Protein AF-A0A7V2LTV9-F1 (afdb_monomer_lite)

Radius of gyration: 14.56 Å; chains: 1; bounding box: 31×42×34 Å

pLDDT: mean 82.81, std 15.97, range [45.5, 97.06]

Sequence (87 aa):
MWFDSSPPCTTCHGPNLAAAQKGLNLATYDDILAGAGRQAGQAKGEDILSGGNWEQSILYQQLITRKMPPGRPPDSPAKGPEIYAGH

Foldseek 3Di:
DLDPPDDDQCVQADPQLVRHVQSAHPPDPLRLQLPGNDDPPRSHDDNQCVVVPNVPGVVNVCSVVVVPPDPDDPPADPDDDPDPPDD

Secondary structure (DSSP, 8-state):
--STTPPPGGGTS-S-TTTSGGG---SSHHHHHH-BSPPTT-S--B-SSGGG-GGG-HHHHHHHHT-SSSS--TT--SSPP------

Structure (mmCIF, N/CA/C/O backbone):
data_AF-A0A7V2LTV9-F1
#
_entry.id   AF-A0A7V2LTV9-F1
#
loop_
_atom_site.group_PDB
_atom_site.id
_atom_site.type_symbol
_atom_site.label_atom_id
_atom_site.label_alt_id
_atom_site.label_comp_id
_atom_site.label_asym_id
_atom_site.label_entity_id
_atom_site.label_seq_id
_atom_site.pdbx_PDB_ins_code
_atom_site.Cartn_x
_atom_site.Cartn_y
_atom_site.Cartn_z
_atom_site.occupancy
_atom_site.B_iso_or_equiv
_atom_site.auth_seq_id
_atom_site.auth_comp_id
_atom_site.auth_asym_id
_atom_site.auth_atom_id
_atom_site.pdbx_PDB_model_num
ATOM 1 N N . MET A 1 1 ? 7.905 -12.685 0.142 1.00 57.31 1 MET A N 1
ATOM 2 C CA . MET A 1 1 ? 9.166 -12.018 -0.249 1.00 57.31 1 MET A CA 1
ATOM 3 C C . MET A 1 1 ? 9.011 -11.602 -1.703 1.00 57.31 1 MET A C 1
ATOM 5 O O . MET A 1 1 ? 8.493 -12.409 -2.463 1.00 57.31 1 MET A O 1
ATOM 9 N N . TRP A 1 2 ? 9.298 -10.349 -2.060 1.00 65.38 2 TRP A N 1
ATOM 10 C CA . TRP A 1 2 ? 8.983 -9.796 -3.390 1.00 65.38 2 TRP A CA 1
ATOM 11 C C . TRP A 1 2 ? 10.076 -10.107 -4.421 1.00 65.38 2 TRP A C 1
ATOM 13 O O . TRP A 1 2 ? 9.770 -10.434 -5.563 1.00 65.38 2 TRP A O 1
ATOM 23 N N . PHE A 1 3 ? 11.338 -10.084 -3.992 1.00 73.88 3 PHE A N 1
ATOM 24 C CA . PHE A 1 3 ? 12.492 -10.645 -4.695 1.00 73.88 3 PHE A CA 1
ATOM 25 C C . PHE A 1 3 ? 13.527 -11.110 -3.658 1.00 73.88 3 PHE A C 1
ATOM 27 O O . PHE A 1 3 ? 13.392 -10.811 -2.467 1.00 73.88 3 PHE A O 1
ATOM 34 N N . ASP A 1 4 ? 14.547 -11.856 -4.078 1.00 75.50 4 ASP A N 1
ATOM 35 C CA . ASP A 1 4 ? 15.568 -12.353 -3.150 1.00 75.50 4 ASP A CA 1
ATOM 36 C C . ASP A 1 4 ? 16.225 -11.206 -2.380 1.00 75.50 4 ASP A C 1
ATOM 38 O O . ASP A 1 4 ? 16.560 -10.169 -2.945 1.00 75.50 4 ASP A O 1
ATOM 42 N N . SER A 1 5 ? 16.395 -11.388 -1.070 1.00 77.44 5 SER A N 1
ATOM 43 C CA . SER A 1 5 ? 16.860 -10.381 -0.100 1.00 77.44 5 SER A CA 1
ATOM 44 C C . SER A 1 5 ? 15.982 -9.129 0.094 1.00 77.44 5 SER A C 1
ATOM 46 O O . SER A 1 5 ? 16.343 -8.263 0.889 1.00 77.44 5 SER A O 1
ATOM 48 N N . SER A 1 6 ? 14.803 -9.026 -0.539 1.00 77.44 6 SER A N 1
ATOM 49 C CA . SER A 1 6 ? 13.891 -7.901 -0.280 1.00 77.44 6 SER A CA 1
ATOM 50 C C . SER A 1 6 ? 13.350 -7.960 1.159 1.00 77.44 6 SER A C 1
ATOM 52 O O . SER A 1 6 ? 12.818 -9.015 1.536 1.00 77.44 6 SER A O 1
ATOM 54 N N . PRO A 1 7 ? 13.394 -6.867 1.945 1.00 84.38 7 PRO A N 1
ATOM 55 C CA . PRO A 1 7 ? 12.717 -6.833 3.236 1.00 84.38 7 PRO A CA 1
ATOM 56 C C . PRO A 1 7 ? 11.195 -6.998 3.052 1.00 84.38 7 PRO A C 1
ATOM 58 O O . PRO A 1 7 ? 10.653 -6.631 2.004 1.00 84.38 7 PRO A O 1
ATOM 61 N N . PRO A 1 8 ? 10.475 -7.544 4.048 1.00 87.12 8 PRO A N 1
ATOM 62 C CA . PRO A 1 8 ? 9.016 -7.588 4.028 1.00 87.12 8 PRO A CA 1
ATOM 63 C C . PRO A 1 8 ? 8.400 -6.193 3.856 1.00 87.12 8 PRO A C 1
ATOM 65 O O . PRO A 1 8 ? 8.888 -5.214 4.417 1.00 87.12 8 PRO A O 1
ATOM 68 N N . CYS A 1 9 ? 7.271 -6.095 3.147 1.00 88.94 9 CYS A N 1
ATOM 69 C CA . CYS A 1 9 ? 6.582 -4.817 2.918 1.00 88.94 9 CYS A CA 1
ATOM 70 C C . CYS A 1 9 ? 6.222 -4.105 4.236 1.00 88.94 9 CYS A C 1
ATOM 72 O O . CYS A 1 9 ? 6.280 -2.880 4.339 1.00 88.94 9 CYS A O 1
ATOM 74 N N . THR A 1 10 ? 5.899 -4.892 5.263 1.00 92.38 10 THR A N 1
ATOM 75 C CA . THR A 1 10 ? 5.530 -4.433 6.606 1.00 92.38 10 THR A CA 1
ATOM 76 C C . THR A 1 10 ? 6.678 -3.794 7.383 1.00 92.38 10 THR A C 1
ATOM 78 O O . THR A 1 10 ? 6.418 -3.096 8.359 1.00 92.38 10 THR A O 1
ATOM 81 N N . THR A 1 11 ? 7.932 -3.962 6.949 1.00 89.94 11 THR A N 1
ATOM 82 C CA . THR A 1 11 ? 9.084 -3.274 7.548 1.00 89.94 11 THR A CA 1
ATOM 83 C C . THR A 1 11 ? 8.969 -1.755 7.406 1.00 89.94 11 THR A C 1
ATOM 85 O O . THR A 1 11 ? 9.334 -1.029 8.326 1.00 89.94 11 THR A O 1
ATOM 88 N N . CYS A 1 12 ? 8.430 -1.265 6.283 1.00 89.75 12 CYS A N 1
ATOM 89 C CA . CYS A 1 12 ? 8.201 0.167 6.055 1.00 89.75 12 CYS A CA 1
ATOM 90 C C . CYS A 1 12 ? 6.715 0.551 6.105 1.00 89.75 12 CYS A C 1
ATOM 92 O O . CYS A 1 12 ? 6.402 1.701 6.408 1.00 89.75 12 CYS A O 1
ATOM 94 N N . HIS A 1 13 ? 5.808 -0.388 5.825 1.00 93.50 13 HIS A N 1
ATOM 95 C CA . HIS A 1 13 ? 4.358 -0.179 5.810 1.00 93.50 13 HIS A CA 1
ATOM 96 C C . HIS A 1 13 ? 3.676 -0.976 6.926 1.00 93.50 13 HIS A C 1
ATOM 98 O O . HIS A 1 13 ? 3.016 -1.989 6.680 1.00 93.50 13 HIS A O 1
ATOM 104 N N . GLY A 1 14 ? 3.904 -0.545 8.166 1.00 93.62 14 GLY A N 1
ATOM 105 C CA . GLY A 1 14 ? 3.468 -1.241 9.376 1.00 93.62 14 GLY A CA 1
ATOM 106 C C . GLY A 1 14 ? 2.371 -0.514 10.167 1.00 93.62 14 GLY A C 1
ATOM 107 O O . GLY A 1 14 ? 1.941 0.576 9.794 1.00 93.62 14 GLY A O 1
ATOM 108 N N . PRO A 1 15 ? 1.939 -1.093 11.302 1.00 93.94 15 PRO A N 1
ATOM 109 C CA . PRO A 1 15 ? 0.810 -0.590 12.093 1.00 93.94 15 PRO A CA 1
ATOM 110 C C . PRO A 1 15 ? 1.078 0.744 12.797 1.00 93.94 15 PRO A C 1
ATOM 112 O O . PRO A 1 15 ? 0.144 1.484 13.101 1.00 93.94 15 PRO A O 1
ATOM 115 N N . ASN A 1 16 ? 2.344 1.091 13.046 1.00 94.44 16 ASN A N 1
ATOM 116 C CA . ASN A 1 16 ? 2.693 2.406 13.571 1.00 94.44 16 ASN A CA 1
ATOM 117 C C . ASN A 1 16 ? 2.650 3.452 12.445 1.00 94.44 16 ASN A C 1
ATOM 119 O O . ASN A 1 16 ? 3.683 3.778 11.862 1.00 94.44 16 ASN A O 1
ATOM 123 N N . LEU A 1 17 ? 1.460 3.990 12.157 1.00 92.75 17 LEU A N 1
ATOM 124 C CA . LEU A 1 17 ? 1.236 4.950 11.066 1.00 92.75 17 LEU A CA 1
ATOM 125 C C . LEU A 1 17 ? 2.097 6.220 11.163 1.00 92.75 17 LEU A C 1
ATOM 127 O O . LEU A 1 17 ? 2.387 6.826 10.138 1.00 92.75 17 LEU A O 1
ATOM 131 N N . ALA A 1 18 ? 2.546 6.605 12.363 1.00 90.50 18 ALA A N 1
ATOM 132 C CA . ALA A 1 18 ? 3.439 7.751 12.541 1.00 90.50 18 ALA A CA 1
ATOM 133 C C . ALA A 1 18 ? 4.854 7.499 11.983 1.00 90.50 18 ALA A C 1
ATOM 135 O O . ALA A 1 18 ? 5.527 8.438 11.567 1.00 90.50 18 ALA A O 1
ATOM 136 N N . ALA A 1 19 ? 5.296 6.239 11.965 1.00 89.50 19 ALA A N 1
ATOM 137 C CA . ALA A 1 19 ? 6.581 5.816 11.405 1.00 89.50 19 ALA A CA 1
ATOM 138 C C . ALA A 1 19 ? 6.443 5.154 10.021 1.00 89.50 19 ALA A C 1
ATOM 140 O O . ALA A 1 19 ? 7.429 5.028 9.292 1.00 89.50 19 ALA A O 1
ATOM 141 N N . ALA A 1 20 ? 5.236 4.709 9.662 1.00 91.00 20 ALA A N 1
ATOM 142 C CA . ALA A 1 20 ? 4.979 4.010 8.417 1.00 91.00 20 ALA A CA 1
ATOM 143 C C . ALA A 1 20 ? 5.122 4.948 7.216 1.00 91.00 20 ALA A C 1
ATOM 145 O O . ALA A 1 20 ? 4.526 6.027 7.145 1.00 91.00 20 ALA A O 1
ATOM 146 N N . GLN A 1 21 ? 5.877 4.501 6.217 1.00 90.00 21 GLN A N 1
ATOM 147 C CA . GLN A 1 21 ? 6.029 5.251 4.983 1.00 90.00 21 GLN A CA 1
ATOM 148 C C . GLN A 1 21 ? 4.677 5.396 4.299 1.00 90.00 21 GLN A C 1
ATOM 150 O O . GLN A 1 21 ? 3.909 4.438 4.180 1.00 90.00 21 GLN A O 1
ATOM 155 N N . LYS A 1 22 ? 4.398 6.626 3.858 1.00 92.12 22 LYS A N 1
ATOM 156 C CA . LYS A 1 22 ? 3.122 7.003 3.244 1.00 92.12 22 LYS A CA 1
ATOM 157 C C . LYS A 1 22 ? 1.903 6.699 4.121 1.00 92.12 22 LYS A C 1
ATOM 159 O O . LYS A 1 22 ? 0.831 6.560 3.557 1.00 92.12 22 LYS A O 1
ATOM 164 N N . GLY A 1 23 ? 2.031 6.589 5.449 1.00 94.44 23 GLY A N 1
ATOM 165 C CA . GLY A 1 23 ? 0.884 6.331 6.330 1.00 94.44 23 GLY A CA 1
ATOM 166 C C . GLY A 1 23 ? 0.077 5.099 5.901 1.00 94.44 23 GLY A C 1
ATOM 167 O O . GLY A 1 23 ? -1.149 5.147 5.848 1.00 94.44 23 GLY A O 1
ATOM 168 N N . LEU A 1 24 ? 0.773 4.036 5.488 1.00 95.62 24 LEU A N 1
ATOM 169 C CA . LEU A 1 24 ? 0.190 2.811 4.943 1.00 95.62 24 LEU A CA 1
ATOM 170 C C . LEU A 1 24 ? 0.587 1.620 5.815 1.00 95.62 24 LEU A C 1
ATOM 172 O O . LEU A 1 24 ? 1.762 1.457 6.137 1.00 95.62 24 LEU A O 1
ATOM 176 N N . ASN A 1 25 ? -0.382 0.765 6.132 1.00 96.19 25 ASN A N 1
ATOM 177 C CA . ASN A 1 25 ? -0.169 -0.494 6.834 1.00 96.19 25 ASN A CA 1
ATOM 178 C C . ASN A 1 25 ? -0.577 -1.659 5.918 1.00 96.19 25 ASN A C 1
ATOM 180 O O . ASN A 1 25 ? -1.695 -1.685 5.417 1.00 96.19 25 ASN A O 1
ATOM 184 N N . LEU A 1 26 ? 0.336 -2.604 5.688 1.00 95.75 26 LEU A N 1
ATOM 185 C CA . LEU A 1 26 ? 0.116 -3.788 4.845 1.00 95.75 26 LEU A CA 1
ATOM 186 C C . LEU A 1 26 ? 0.082 -5.093 5.660 1.00 95.75 26 LEU A C 1
ATOM 188 O O . LEU A 1 26 ? 0.218 -6.176 5.095 1.00 95.75 26 LEU A O 1
ATOM 192 N N . ALA A 1 27 ? -0.042 -5.006 6.989 1.00 95.31 27 ALA A N 1
ATOM 193 C CA . ALA A 1 27 ? 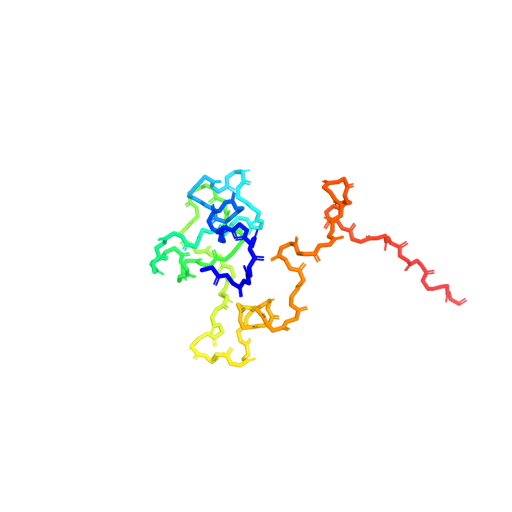0.008 -6.169 7.873 1.00 95.31 27 ALA A CA 1
ATOM 194 C C . ALA A 1 27 ? -1.269 -7.023 7.843 1.00 95.31 27 ALA A C 1
ATOM 196 O O . ALA A 1 27 ? -1.198 -8.225 8.093 1.00 95.31 27 ALA A O 1
ATOM 197 N N . THR A 1 28 ? -2.424 -6.421 7.550 1.00 96.06 28 THR A N 1
ATOM 198 C CA . THR A 1 28 ? -3.721 -7.109 7.520 1.00 96.06 28 THR A CA 1
ATOM 199 C C . THR A 1 28 ? -4.525 -6.710 6.287 1.00 96.06 28 THR A C 1
ATOM 201 O O . THR A 1 28 ? -4.277 -5.669 5.680 1.00 96.06 28 THR A O 1
ATOM 204 N N . TYR A 1 29 ? -5.506 -7.533 5.914 1.00 95.38 29 TYR A N 1
ATOM 205 C CA . TYR A 1 29 ? -6.402 -7.219 4.800 1.00 95.38 29 TYR A CA 1
ATOM 206 C C . TYR A 1 29 ? -7.216 -5.942 5.055 1.00 95.38 29 TYR A C 1
ATOM 208 O O . TYR A 1 29 ? -7.289 -5.081 4.181 1.00 95.38 29 TYR A O 1
ATOM 216 N N . ASP A 1 30 ? -7.742 -5.773 6.269 1.00 96.44 30 ASP 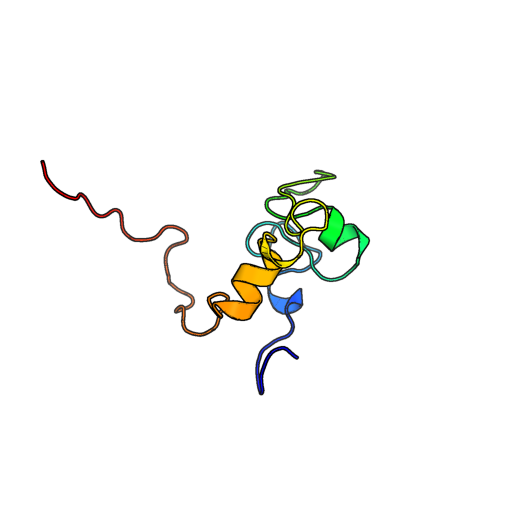A N 1
ATOM 217 C CA . ASP A 1 30 ? -8.493 -4.572 6.651 1.00 96.44 30 ASP A CA 1
ATOM 218 C C . ASP A 1 30 ? -7.625 -3.310 6.568 1.00 96.44 30 ASP A C 1
ATOM 220 O O . ASP A 1 30 ? -8.086 -2.259 6.129 1.00 96.44 30 ASP A O 1
ATOM 224 N N . ASP A 1 31 ? -6.342 -3.411 6.919 1.00 96.06 31 ASP A N 1
ATOM 225 C CA . ASP A 1 31 ? -5.399 -2.299 6.810 1.00 96.06 31 ASP A CA 1
ATOM 226 C C . ASP A 1 31 ? -5.037 -1.938 5.366 1.00 96.06 31 ASP A C 1
ATOM 228 O O . ASP A 1 31 ? -4.861 -0.753 5.063 1.00 96.06 31 ASP A O 1
ATOM 232 N N . ILE A 1 32 ? -4.963 -2.940 4.484 1.00 96.56 32 ILE A N 1
ATOM 233 C CA . ILE A 1 32 ? -4.790 -2.746 3.040 1.00 96.56 32 ILE A CA 1
ATOM 234 C C . ILE A 1 32 ? -6.012 -2.010 2.477 1.00 96.56 32 ILE A C 1
ATOM 236 O O . ILE A 1 32 ? -5.852 -1.039 1.739 1.00 96.56 32 ILE A O 1
ATOM 240 N N . LEU A 1 33 ? -7.223 -2.425 2.867 1.00 96.69 33 LEU A N 1
ATOM 241 C CA . LEU A 1 33 ? -8.475 -1.767 2.476 1.00 96.69 33 LEU A CA 1
ATOM 242 C C . LEU A 1 33 ? -8.621 -0.355 3.052 1.00 96.69 33 LEU A C 1
ATOM 244 O O . LEU A 1 33 ? -9.265 0.502 2.444 1.00 96.69 33 LEU A O 1
ATOM 248 N N . ALA A 1 34 ? -8.052 -0.104 4.229 1.00 97.00 34 ALA A N 1
ATOM 249 C CA . ALA A 1 34 ? -8.036 1.222 4.827 1.00 97.00 34 ALA A CA 1
ATOM 250 C C . ALA A 1 34 ? -7.157 2.203 4.029 1.00 97.00 34 ALA A C 1
ATOM 252 O O . ALA A 1 34 ? -7.387 3.410 4.098 1.00 97.00 34 ALA A O 1
ATOM 253 N N . GLY A 1 35 ? -6.202 1.708 3.238 1.00 96.81 35 GLY A N 1
ATOM 254 C CA . GLY A 1 35 ? -5.469 2.510 2.264 1.00 96.81 35 GLY A CA 1
ATOM 255 C C . GLY A 1 35 ? -4.284 3.294 2.833 1.00 96.81 35 GLY A C 1
ATOM 256 O O . GLY A 1 35 ? -3.888 3.137 3.996 1.00 96.81 35 GLY A O 1
ATOM 257 N N . ALA A 1 36 ? -3.692 4.121 1.970 1.00 96.31 36 ALA A N 1
ATOM 258 C CA . ALA A 1 36 ? -2.488 4.907 2.236 1.00 96.31 36 ALA A CA 1
ATOM 259 C C . ALA A 1 36 ? -2.805 6.343 2.683 1.00 96.31 36 ALA A C 1
ATOM 261 O O . ALA A 1 36 ? -3.926 6.824 2.579 1.00 96.31 36 ALA A O 1
ATOM 262 N N . GLY A 1 37 ? -1.799 7.058 3.175 1.00 95.62 37 GLY A N 1
ATOM 263 C CA . GLY A 1 37 ? -1.900 8.455 3.600 1.00 95.62 37 GLY A CA 1
ATOM 264 C C . GLY A 1 37 ? -2.616 8.650 4.935 1.00 95.62 37 GLY A C 1
ATOM 265 O O . GLY A 1 37 ? -2.930 9.784 5.287 1.00 95.62 37 GLY A O 1
ATOM 266 N N . ARG A 1 38 ? -2.871 7.569 5.681 1.00 95.06 38 ARG A N 1
ATOM 267 C CA . ARG A 1 38 ? -3.584 7.628 6.955 1.00 95.06 38 ARG A CA 1
ATOM 268 C C . ARG A 1 38 ? -2.701 8.197 8.060 1.00 95.06 38 ARG A C 1
ATOM 270 O O . ARG A 1 38 ? -1.532 7.838 8.200 1.00 95.06 38 ARG A O 1
ATOM 277 N N . GLN A 1 39 ? -3.305 9.031 8.895 1.00 92.81 39 GLN A N 1
ATOM 278 C CA . GLN A 1 39 ? -2.768 9.469 10.180 1.00 92.81 39 GLN A CA 1
ATOM 279 C C . GLN A 1 39 ? -3.400 8.670 11.327 1.00 92.81 39 GLN A C 1
ATOM 281 O O . GLN A 1 39 ? -4.427 8.008 11.160 1.00 92.81 39 GLN A O 1
ATOM 286 N N . ALA A 1 40 ? -2.799 8.735 12.517 1.00 85.75 40 ALA A N 1
ATOM 287 C CA . ALA A 1 40 ? -3.361 8.098 13.704 1.00 85.75 40 ALA A CA 1
ATOM 288 C C . ALA A 1 40 ? -4.803 8.584 13.958 1.00 85.75 40 ALA A C 1
ATOM 290 O O . ALA A 1 40 ? -5.065 9.785 13.983 1.00 85.75 40 ALA A O 1
ATOM 291 N N . GLY A 1 41 ? -5.735 7.643 14.125 1.00 86.75 41 GLY A N 1
ATOM 292 C CA . GLY A 1 41 ? -7.163 7.925 14.312 1.00 86.75 41 GLY A CA 1
ATOM 293 C C . GLY A 1 41 ? -7.983 8.040 13.020 1.00 86.75 41 GLY A C 1
ATOM 294 O O . GLY A 1 41 ? -9.208 8.092 13.096 1.00 86.75 41 GLY A O 1
ATOM 295 N N . GLN A 1 42 ? -7.358 8.030 11.837 1.00 93.25 42 GLN A N 1
ATOM 296 C CA . GLN A 1 42 ? -8.084 8.009 10.566 1.00 93.25 42 GLN A CA 1
ATOM 297 C C . GLN A 1 42 ? -8.423 6.578 10.138 1.00 93.25 42 GLN A C 1
ATOM 299 O O . GLN A 1 42 ? -7.547 5.721 10.002 1.00 93.25 42 GLN A O 1
ATOM 304 N N . ALA A 1 43 ? -9.710 6.336 9.883 1.00 92.38 43 ALA A N 1
ATOM 305 C CA . ALA A 1 43 ? -10.209 5.021 9.483 1.00 92.38 43 ALA A CA 1
ATOM 306 C C . ALA A 1 43 ? -9.846 4.651 8.036 1.00 92.38 43 ALA A C 1
ATOM 308 O O . ALA A 1 43 ? -9.613 3.480 7.751 1.00 92.38 43 ALA A O 1
ATOM 309 N N . LYS A 1 44 ? -9.798 5.631 7.124 1.00 96.38 44 LYS A N 1
ATOM 310 C CA . LYS A 1 44 ? -9.496 5.423 5.702 1.00 96.38 44 LYS A CA 1
ATOM 311 C C . LYS A 1 44 ? -8.610 6.528 5.143 1.00 96.38 44 LYS A C 1
ATOM 313 O O . LYS A 1 44 ? -8.651 7.657 5.627 1.00 96.38 44 LYS A O 1
ATOM 318 N N . GLY A 1 45 ? -7.847 6.181 4.118 1.00 95.88 45 GLY A N 1
ATOM 319 C CA . GLY A 1 45 ? -7.071 7.094 3.295 1.00 95.88 45 GLY A CA 1
ATOM 320 C C . GLY A 1 45 ? -7.285 6.808 1.809 1.00 95.88 45 GLY A C 1
ATOM 321 O O . GLY A 1 45 ? -8.383 6.436 1.396 1.00 95.88 45 GLY A O 1
ATOM 322 N N . GLU A 1 46 ? -6.243 6.999 1.007 1.00 97.00 46 GLU A N 1
ATOM 323 C CA . GLU A 1 46 ? -6.264 6.752 -0.435 1.00 97.00 46 GLU A CA 1
ATOM 324 C C . GLU A 1 46 ? -6.364 5.252 -0.735 1.00 97.00 46 GLU A C 1
ATOM 326 O O . GLU A 1 46 ? -5.575 4.450 -0.226 1.00 97.00 46 GLU A O 1
ATOM 331 N N . ASP A 1 47 ? -7.334 4.878 -1.570 1.00 97.06 47 ASP A N 1
ATOM 332 C CA . ASP A 1 47 ? -7.530 3.497 -2.002 1.00 97.06 47 ASP A CA 1
ATOM 333 C C . ASP A 1 47 ? -6.374 3.041 -2.899 1.00 97.06 47 ASP A C 1
ATOM 335 O O . ASP A 1 47 ? -6.186 3.529 -4.013 1.00 97.06 47 ASP A O 1
ATOM 339 N N . ILE A 1 48 ? -5.609 2.064 -2.415 1.00 97.00 48 ILE A N 1
ATOM 340 C CA . ILE A 1 48 ? -4.474 1.501 -3.147 1.00 97.00 48 ILE A CA 1
ATOM 341 C C . ILE A 1 48 ? -4.858 0.337 -4.064 1.00 97.00 48 ILE A C 1
ATOM 343 O O . ILE A 1 48 ? -3.986 -0.153 -4.784 1.00 97.00 48 ILE A O 1
ATOM 347 N N . LEU A 1 49 ? -6.119 -0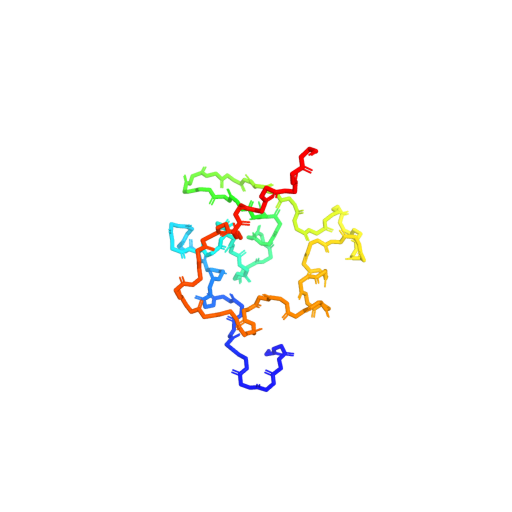.110 -4.028 1.00 97.00 49 LEU A N 1
ATOM 348 C CA . LEU A 1 49 ? -6.664 -1.232 -4.798 1.00 97.00 49 LEU A CA 1
ATOM 349 C C . LEU A 1 49 ? -7.555 -0.788 -5.970 1.00 97.00 49 LEU A C 1
ATOM 351 O O . LEU A 1 49 ? -8.012 -1.646 -6.726 1.00 97.00 49 LEU A O 1
ATOM 355 N N . SER A 1 50 ? -7.795 0.517 -6.134 1.00 95.31 50 SER A N 1
ATOM 356 C CA . SER A 1 50 ? -8.608 1.104 -7.214 1.00 95.31 50 SER A CA 1
ATOM 357 C C . SER A 1 50 ? -9.973 0.422 -7.379 1.00 95.31 50 SER A C 1
ATOM 359 O O . SER A 1 50 ? -10.349 -0.009 -8.471 1.00 95.31 50 SER A O 1
ATOM 361 N N . GLY A 1 51 ? -10.701 0.248 -6.273 1.00 93.12 51 GLY A N 1
ATOM 362 C CA . GLY A 1 51 ? -12.016 -0.399 -6.257 1.00 93.12 51 GLY A CA 1
ATOM 363 C C . GLY A 1 51 ? -11.995 -1.879 -6.652 1.00 93.12 51 GLY A C 1
ATOM 364 O O . GLY A 1 51 ? -13.024 -2.415 -7.056 1.00 93.12 51 GLY A O 1
ATOM 365 N N . GLY A 1 52 ? -10.834 -2.537 -6.577 1.00 92.06 52 GLY A N 1
ATOM 366 C CA . GLY A 1 52 ? -10.642 -3.926 -6.996 1.00 92.06 52 GLY A CA 1
ATOM 367 C C . GLY A 1 52 ? -10.186 -4.092 -8.449 1.00 92.06 52 GLY A C 1
ATOM 368 O O . GLY A 1 52 ? -9.939 -5.222 -8.873 1.00 92.06 52 GLY A O 1
ATOM 369 N N . ASN A 1 53 ? -10.017 -3.003 -9.210 1.00 96.00 53 ASN A N 1
ATOM 370 C CA . ASN A 1 53 ? -9.381 -3.073 -10.522 1.00 96.00 53 ASN A CA 1
ATOM 371 C C . ASN A 1 53 ? -7.858 -3.170 -10.363 1.00 96.00 53 ASN A C 1
ATOM 373 O O . ASN A 1 53 ? -7.152 -2.167 -10.247 1.00 96.00 53 ASN A O 1
ATOM 377 N N . TRP A 1 54 ? -7.360 -4.406 -10.359 1.00 93.44 54 TRP A N 1
ATOM 378 C CA . TRP A 1 54 ? -5.964 -4.718 -10.069 1.00 93.44 54 TRP A CA 1
ATOM 379 C C . TRP A 1 54 ? -4.963 -3.941 -10.928 1.00 93.44 54 TRP A C 1
ATOM 381 O O . TRP A 1 54 ? -4.051 -3.323 -10.385 1.00 93.44 54 TRP A O 1
ATOM 391 N N . GLU A 1 55 ? -5.137 -3.911 -12.247 1.00 95.31 55 GLU A N 1
ATOM 392 C CA . GLU A 1 55 ? -4.167 -3.291 -13.165 1.00 95.31 55 GLU A CA 1
ATOM 393 C C . GLU A 1 55 ? -4.109 -1.762 -13.022 1.00 95.31 55 GLU A C 1
ATOM 395 O O . GLU A 1 55 ? -3.092 -1.126 -13.316 1.00 95.31 55 GLU A O 1
ATOM 400 N N . GLN A 1 56 ? -5.189 -1.169 -12.512 1.00 95.12 56 GLN A N 1
ATOM 401 C CA . GLN A 1 56 ? -5.287 0.257 -12.206 1.00 95.12 56 GLN A CA 1
ATOM 402 C C . GLN A 1 56 ? -4.886 0.581 -10.762 1.00 95.12 56 GLN A C 1
ATOM 404 O O . GLN A 1 56 ? -4.864 1.751 -10.381 1.00 95.12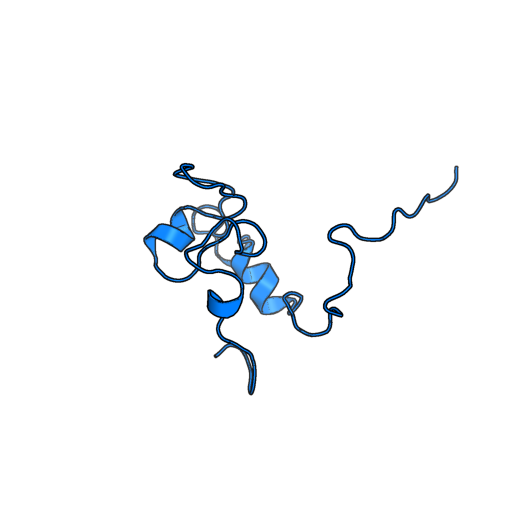 56 GLN A O 1
ATOM 409 N N . SER A 1 57 ? -4.593 -0.430 -9.944 1.00 96.62 57 SER A N 1
ATOM 410 C CA . SER A 1 57 ? -4.274 -0.252 -8.531 1.00 96.62 57 SER A CA 1
ATOM 411 C C . SER A 1 57 ? -2.885 0.343 -8.321 1.00 96.62 57 SER A C 1
ATOM 413 O O . SER A 1 57 ? -1.910 -0.027 -8.982 1.00 96.62 57 SER A O 1
ATOM 415 N N . ILE A 1 58 ? -2.772 1.240 -7.342 1.00 94.25 58 ILE A N 1
ATOM 416 C CA . ILE A 1 58 ? -1.481 1.795 -6.920 1.00 94.25 58 ILE A CA 1
ATOM 417 C C . ILE A 1 58 ? -0.547 0.659 -6.493 1.00 94.25 58 ILE A C 1
ATOM 419 O O . ILE A 1 58 ? 0.638 0.673 -6.834 1.00 94.25 58 ILE A O 1
ATOM 423 N N . LEU A 1 59 ? -1.085 -0.347 -5.793 1.00 92.94 59 LEU A N 1
ATOM 424 C CA . LEU A 1 59 ? -0.325 -1.505 -5.336 1.00 92.94 59 LEU A CA 1
ATOM 425 C C . LEU A 1 59 ? 0.306 -2.275 -6.504 1.00 92.94 59 LEU A C 1
ATOM 427 O O . LEU A 1 59 ? 1.512 -2.524 -6.480 1.00 92.94 59 LEU A O 1
ATOM 431 N N . TYR A 1 60 ? -0.469 -2.593 -7.545 1.00 92.94 60 TYR A N 1
ATOM 432 C CA . TYR A 1 60 ? 0.053 -3.245 -8.747 1.00 92.94 60 TYR A CA 1
ATOM 433 C C . TYR A 1 60 ? 1.178 -2.427 -9.376 1.00 92.94 60 TYR A C 1
ATOM 435 O O . TYR A 1 60 ? 2.268 -2.955 -9.602 1.00 92.94 60 TYR A O 1
ATOM 443 N N . GLN A 1 61 ? 0.953 -1.124 -9.573 1.00 91.06 61 GLN A N 1
ATOM 444 C CA . GLN A 1 61 ? 1.941 -0.231 -10.177 1.00 91.06 61 GLN A CA 1
ATOM 445 C C . GLN A 1 61 ? 3.261 -0.217 -9.388 1.00 91.06 61 GLN A C 1
ATOM 447 O O . GLN A 1 61 ? 4.336 -0.261 -9.991 1.00 91.06 61 GLN A O 1
ATOM 452 N N . GLN A 1 62 ? 3.229 -0.227 -8.050 1.00 88.56 62 GLN A N 1
ATOM 453 C CA . GLN A 1 62 ? 4.461 -0.308 -7.249 1.00 88.56 62 GLN A CA 1
ATOM 454 C C . GLN A 1 62 ? 5.179 -1.657 -7.402 1.00 88.56 62 GLN A C 1
ATOM 456 O O . GLN A 1 62 ? 6.408 -1.683 -7.524 1.00 88.56 62 GLN A O 1
ATOM 461 N N . LEU A 1 63 ? 4.431 -2.764 -7.451 1.00 86.81 63 LEU A N 1
ATOM 462 C CA . LEU A 1 63 ? 4.995 -4.108 -7.594 1.00 86.81 63 LEU A CA 1
ATOM 463 C C . LEU A 1 63 ? 5.652 -4.333 -8.961 1.00 86.81 63 LEU A C 1
ATOM 465 O O . LEU A 1 63 ? 6.699 -4.982 -9.024 1.00 86.81 63 LEU A O 1
ATOM 469 N N . ILE A 1 64 ? 5.078 -3.788 -10.040 1.00 87.25 64 ILE A N 1
ATOM 470 C CA . ILE A 1 64 ? 5.634 -3.956 -11.392 1.00 87.25 64 ILE A CA 1
ATOM 471 C C . ILE A 1 64 ? 6.747 -2.954 -11.711 1.00 87.25 64 ILE A C 1
ATOM 473 O O . ILE A 1 64 ? 7.712 -3.313 -12.381 1.00 87.25 64 ILE A O 1
ATOM 477 N N . THR A 1 65 ? 6.663 -1.716 -11.208 1.00 83.56 65 THR A N 1
ATOM 478 C CA . THR A 1 65 ? 7.674 -0.678 -11.497 1.00 83.56 65 THR A CA 1
ATOM 479 C C . THR A 1 65 ? 8.914 -0.785 -10.619 1.00 83.56 65 THR A C 1
ATOM 481 O O . THR A 1 65 ? 9.943 -0.200 -10.949 1.00 83.56 65 THR A O 1
ATOM 484 N N . ARG A 1 66 ? 8.827 -1.523 -9.507 1.00 73.88 66 ARG A N 1
ATOM 485 C CA . ARG A 1 66 ? 9.923 -1.754 -8.562 1.00 73.88 66 ARG A CA 1
ATOM 486 C C . ARG A 1 66 ? 10.528 -0.479 -7.975 1.00 73.88 66 ARG A C 1
ATOM 488 O O . ARG A 1 66 ? 11.730 -0.406 -7.759 1.00 73.88 66 ARG A O 1
ATOM 495 N N . LYS A 1 67 ? 9.697 0.530 -7.700 1.00 70.88 67 LYS A N 1
ATOM 496 C CA . LYS A 1 67 ? 10.152 1.845 -7.216 1.00 70.88 67 LYS A CA 1
ATOM 497 C C . LYS A 1 67 ? 10.250 1.973 -5.682 1.00 70.88 67 LYS A C 1
ATOM 499 O O . LYS A 1 67 ? 10.792 2.977 -5.229 1.00 70.88 67 LYS A O 1
ATOM 504 N N . MET A 1 68 ? 9.781 0.994 -4.881 1.00 69.94 68 MET A N 1
ATOM 505 C CA . MET A 1 68 ? 9.730 1.105 -3.401 1.00 69.94 68 MET A CA 1
ATOM 506 C C . MET A 1 68 ? 10.149 -0.151 -2.586 1.00 69.94 68 MET A C 1
ATOM 508 O O . MET A 1 68 ? 9.432 -1.146 -2.612 1.00 69.94 68 MET A O 1
ATOM 512 N N . PRO A 1 69 ? 11.280 -0.109 -1.842 1.00 60.81 69 PRO A N 1
ATOM 513 C CA . PRO A 1 69 ? 12.373 0.839 -1.992 1.00 60.81 69 PRO A CA 1
ATOM 514 C C . PRO A 1 69 ? 13.618 0.160 -2.587 1.00 60.81 69 PRO A C 1
ATOM 516 O O . PRO A 1 69 ? 14.607 0.024 -1.876 1.00 60.81 69 PRO A O 1
ATOM 519 N N . PRO A 1 70 ? 13.670 -0.281 -3.859 1.00 54.66 70 PRO A N 1
ATOM 520 C CA . PRO A 1 70 ? 14.936 -0.748 -4.412 1.00 54.66 70 PRO A CA 1
ATOM 521 C C . PRO A 1 70 ? 15.664 0.411 -5.107 1.00 54.66 70 PRO A C 1
ATOM 523 O O . PRO A 1 70 ? 15.300 0.811 -6.209 1.00 54.66 70 PRO A O 1
ATOM 526 N N . GLY A 1 71 ? 16.700 0.946 -4.448 1.00 53.47 71 GLY A N 1
ATOM 527 C CA . GLY A 1 71 ? 17.702 1.849 -5.037 1.00 53.47 71 GLY A CA 1
ATOM 528 C C . GLY A 1 71 ? 17.658 3.312 -4.586 1.00 53.47 71 GLY A C 1
ATOM 529 O O . GLY A 1 71 ? 18.565 4.064 -4.927 1.00 53.47 71 GLY A O 1
ATOM 530 N N . ARG A 1 72 ? 16.649 3.732 -3.812 1.00 57.62 72 ARG A N 1
ATOM 531 C CA . ARG A 1 72 ? 16.583 5.094 -3.264 1.00 57.62 72 ARG A CA 1
ATOM 532 C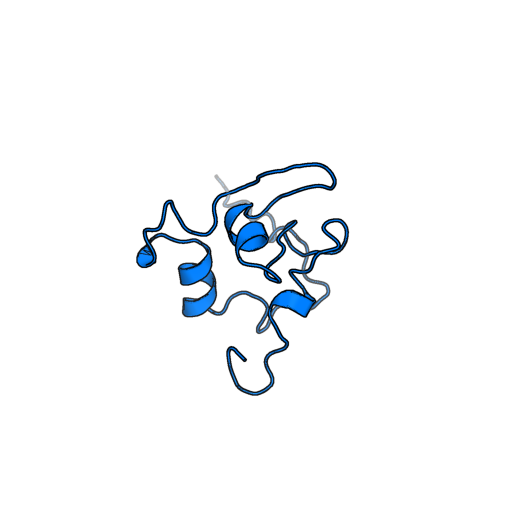 C . ARG A 1 72 ? 17.483 5.209 -2.024 1.00 57.62 72 ARG A C 1
ATOM 534 O O . ARG A 1 72 ? 17.207 4.510 -1.048 1.00 57.62 72 ARG A O 1
ATOM 541 N N . PRO A 1 73 ? 18.513 6.075 -2.028 1.00 56.41 73 PRO A N 1
ATOM 542 C CA . PRO A 1 73 ? 19.311 6.349 -0.839 1.00 56.41 73 PRO A CA 1
ATOM 543 C C . PRO A 1 73 ? 18.423 6.792 0.338 1.00 56.41 73 PRO A C 1
ATOM 545 O O . PRO A 1 73 ? 17.463 7.539 0.113 1.00 56.41 73 PRO A O 1
ATOM 548 N N . PRO A 1 74 ? 18.705 6.351 1.576 1.00 51.28 74 PRO A N 1
ATOM 549 C CA . PRO A 1 74 ? 17.883 6.658 2.751 1.00 51.28 74 PRO A CA 1
ATOM 550 C C . PRO A 1 74 ? 17.794 8.160 3.075 1.00 51.28 74 PRO A C 1
ATOM 552 O O . PRO A 1 74 ? 16.878 8.577 3.776 1.00 51.28 74 PRO A O 1
ATOM 555 N N . ASP A 1 75 ? 18.703 8.973 2.540 1.00 58.53 75 ASP A N 1
ATOM 556 C CA . ASP A 1 75 ? 18.757 10.435 2.644 1.00 58.53 75 ASP A CA 1
ATOM 557 C C . ASP A 1 75 ? 18.015 11.164 1.508 1.00 58.53 75 ASP A C 1
ATOM 559 O O . ASP A 1 75 ? 18.015 12.394 1.443 1.00 58.53 75 ASP A O 1
ATOM 563 N N . SER A 1 76 ? 17.353 10.434 0.607 1.00 60.22 76 SER A N 1
ATOM 564 C CA . SER A 1 76 ? 16.612 11.069 -0.479 1.00 60.22 76 SER A CA 1
ATOM 565 C C . SER A 1 76 ? 15.444 11.912 0.056 1.00 60.22 76 SER A C 1
ATOM 567 O O . SER A 1 76 ? 14.575 11.371 0.748 1.00 60.22 76 SER A O 1
ATOM 569 N N . PRO A 1 77 ? 15.332 13.198 -0.332 1.00 60.75 77 PRO A N 1
ATOM 570 C CA . PRO A 1 77 ? 14.270 14.074 0.155 1.00 60.75 77 PRO A CA 1
ATOM 571 C C . PRO A 1 77 ? 12.878 13.526 -0.183 1.00 60.75 77 PRO A C 1
ATOM 573 O O . PRO A 1 77 ? 12.664 12.952 -1.249 1.00 60.75 77 PRO A O 1
ATOM 576 N N . ALA A 1 78 ? 11.887 13.711 0.695 1.00 57.16 78 ALA A N 1
ATOM 577 C CA . ALA A 1 78 ? 10.538 13.163 0.491 1.00 57.16 78 ALA A CA 1
ATOM 578 C C . ALA A 1 78 ? 9.881 13.617 -0.831 1.00 57.16 78 ALA A C 1
ATOM 580 O O . ALA A 1 78 ? 9.115 12.858 -1.434 1.00 57.16 78 ALA A O 1
ATOM 581 N N . LYS A 1 79 ? 10.222 14.823 -1.301 1.00 57.12 79 LYS A N 1
ATOM 582 C CA . LYS A 1 79 ? 9.887 15.352 -2.628 1.00 57.12 79 LYS A CA 1
ATOM 583 C C . LYS A 1 79 ? 11.102 15.241 -3.554 1.00 57.12 79 LYS A C 1
ATOM 585 O O . LYS A 1 79 ? 12.228 15.425 -3.109 1.00 57.12 79 LYS A O 1
ATOM 590 N N . GLY A 1 80 ? 10.876 14.935 -4.832 1.00 56.91 80 GLY A N 1
ATOM 591 C CA . GLY A 1 80 ? 11.928 15.071 -5.844 1.00 56.91 80 GLY A CA 1
ATOM 592 C C . GLY A 1 80 ? 12.410 16.527 -5.942 1.00 56.91 80 GLY A C 1
ATOM 593 O O . GLY A 1 80 ? 11.715 17.417 -5.445 1.00 56.91 80 GLY A O 1
ATOM 594 N N . PRO A 1 81 ? 13.581 16.784 -6.547 1.00 54.78 81 PRO A N 1
ATOM 595 C CA . PRO A 1 81 ? 14.045 18.151 -6.756 1.00 54.78 81 PRO A CA 1
ATOM 596 C C . PRO A 1 81 ? 12.993 18.948 -7.537 1.00 54.78 81 PRO A C 1
ATOM 598 O O . PRO A 1 81 ? 12.431 18.452 -8.517 1.00 54.78 81 PRO A O 1
ATOM 601 N N . GLU A 1 82 ? 12.718 20.174 -7.094 1.00 56.88 82 GLU A N 1
ATOM 602 C CA . GLU A 1 82 ? 11.915 21.120 -7.864 1.00 56.88 82 GLU A CA 1
ATOM 603 C C . GLU A 1 82 ? 12.715 21.510 -9.110 1.00 56.88 82 GLU A C 1
ATOM 605 O O . GLU A 1 82 ? 13.677 22.273 -9.040 1.00 56.88 82 GLU A O 1
ATOM 610 N N . ILE A 1 83 ? 12.356 20.933 -10.256 1.00 56.47 83 ILE A N 1
ATOM 611 C CA . ILE A 1 83 ? 12.896 21.348 -11.548 1.00 56.47 83 ILE A CA 1
ATOM 612 C C . ILE A 1 83 ? 12.035 22.492 -12.085 1.00 56.47 83 ILE A C 1
ATOM 614 O O . ILE A 1 83 ? 10.899 22.289 -12.507 1.00 56.47 83 ILE A O 1
ATOM 618 N N . TYR A 1 84 ? 12.575 23.709 -12.069 1.00 55.47 84 TYR A N 1
ATOM 619 C CA . TYR A 1 84 ? 12.038 24.798 -12.880 1.00 55.47 84 TYR A CA 1
ATOM 620 C C . TYR A 1 84 ? 12.381 24.500 -14.344 1.00 55.47 84 TYR A C 1
ATOM 622 O O . TYR A 1 84 ? 13.511 24.712 -14.781 1.00 55.47 84 TYR A O 1
ATOM 630 N N . ALA A 1 85 ? 11.419 23.979 -15.107 1.00 55.69 85 ALA A N 1
ATOM 631 C CA . ALA A 1 85 ? 11.489 24.044 -16.561 1.00 55.69 85 ALA A CA 1
ATOM 632 C C . ALA A 1 85 ? 11.191 25.502 -16.943 1.00 55.69 85 ALA A C 1
ATOM 634 O O . ALA A 1 85 ? 10.058 25.954 -16.800 1.00 55.69 85 ALA A O 1
ATOM 635 N N . GLY A 1 86 ? 12.238 26.257 -17.281 1.00 58.53 86 GLY A N 1
ATOM 636 C CA . GLY A 1 86 ? 12.154 27.687 -17.579 1.00 58.53 86 GLY A CA 1
ATOM 637 C C . GLY A 1 86 ? 11.139 28.028 -18.678 1.00 58.53 86 GLY A C 1
ATOM 638 O O . GLY A 1 86 ? 10.859 27.201 -19.546 1.00 58.53 86 GLY A O 1
ATOM 639 N N . HIS A 1 87 ? 10.600 29.248 -18.583 1.00 45.50 87 HIS A N 1
ATOM 640 C CA . HIS A 1 87 ? 9.724 29.897 -19.563 1.00 45.50 87 HIS A CA 1
ATOM 641 C C . HIS A 1 87 ? 10.453 30.263 -20.857 1.00 45.50 87 HIS A C 1
ATOM 643 O O . HIS A 1 87 ? 11.640 30.653 -20.767 1.00 45.50 87 HIS A O 1
#

=== Feature glossary ===
A reading guide for the features in this record.

Start from the sequence.

  · Sequence gives the chain of amino acids in standard one-letter code (A=alanine, C=cysteine, …, Y=tyrosine), read N→C. It is the only feature that is directly encoded by the gene; all structural features are derived from the folded form of this sequence.

Fold it, and you get atomic coordinates and the backbone conformation that goes with them.

  · Structure coordinates are given as an mmCIF _atom_site loop: one row per atom with element, residue name, chain id, sequence number, and x/y/z position in Å. Only the four main-chain atoms per residue are included here; side chains are omitted to keep the record compact.

  · Backbone dihedral angles. Every residue except chain termini has a φ (preceding-C → N → Cα → C) and a ψ (N → Cα → C → next-N). They are reported in degrees following the IUPAC sign convention. Secondary structure is essentially a statement about which (φ, ψ) basin each residue occupies.

  · Eight-state secondary structure (DSSP): H is the canonical α-helix, G the tighter 3₁₀-helix, I the wider π-helix; E/B are β-structure, T and S are turns and bends, and '-' is everything else. DSSP derives these from the pattern of main-chain N–H···O=C hydrogen bonds, not from the sequence.

  · SS3 is a coarse helix/strand/coil call (letters a/b/c) made by the P-SEA algorithm from inter-Cα distances and dihedrals. It is less detailed than DSSP but needs only Cα positions.

Summarize the fold with a handful of shape descriptors and a per-residue structural alphabet.

  · Radius of gyration (Rg) is the root-mean-square distance of Cα atoms from their centroid — a single number for overall size and compactness. A globular domain of N resid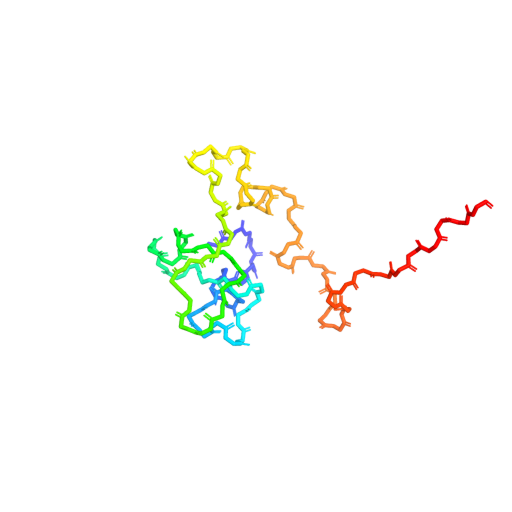ues has Rg ≈ 2.2·N^0.38 Å; an extended or disordered chain has a much larger Rg. The Cα contact count is the number of residue pairs whose Cα atoms are within 8 Å and are more than four positions apart in sequence — a standard proxy for tertiary packing density. The bounding box is the smallest axis-aligned box enclosing all Cα atoms.

  · 3Di is Foldseek's structural alphabet. Each residue is assigned one of twenty discrete states based on how its Cα sits relative to its spatial (not sequential) neighbors. Aligning 3Di strings finds structural homologs roughly as well as full 3D superposition, but orders of magnitude faster.

  · Solvent-accessible surface area (SASA) is the area in Å² traced out by the centre of a 1.4 Å probe sphere (a water molecule) rolled over the protein's van der Waals surface (Shrake–Rupley / Lee–Richards construction). Buried residues have near-zero SASA; fully exposed residues can exceed 200 Å². The total SASA scales roughly with the number of surface residues.

Ask how reliable the model is.

  · For AlphaFold models, the B-factor field carries pLDDT — the model's own estimate of local accuracy on a 0–100 scale. Regions with pLDDT<50 should be treated as essentially unmodeled; they often correspond to intrinsically disordered segments.

  · For experimental (PDB) structures, the B-factor (temperature factor) quantifies the positional spread of each atom in the crystal — a combination of thermal vibration and static disorder — in units of Å². High B-factors mark flexible loops or poorly resolved regions; low B-factors mark the rigid, well-ordered core.

  · Predicted Aligned Error (PAE) is an AlphaFold confidence matrix: entry (i, j) is the expected error in the position of residue j, in ångströms, when the prediction is superimposed on the true structure at residue i. Low PAE within a block of residues means that block is internally rigid and well-predicted; high PAE between two blocks means their relative placement is uncertain even if each block individually is confident.

Place it in context: what it resembles, what it is annotated as, and how it looks.

  · Structural nearest neighbors (via Foldseek easy-search vs the PDB). Reported per hit: target PDB id, E-value, and alignment TM-score. A TM-score above ~0.5 is the conventional threshold for 'same fold'.

  · Functional annotations link the protein to curated databases. InterPro entries identify conserved domains and families by matching the sequence against member-database signatures (Pfam, PROSITE, CDD, …). Gene Ontology (GO) terms describe molecular function, biological process, and cellular component in a controlled vocabulary. CATH places the structure in a hierarchical fold classification (Class/Architecture/Topology/Homologous-superfamily). The organism is the source species.

  · The contact map is a binary N×N matrix image: pixel (i, j) is dark where Cα_i and Cα_j are within 8 Å and |i−j|>4. Because the |i−j|>4 filter removes local helical contacts, off-diagonal stripes parallel to the main diagonal indicate parallel β-sheets; stripes perpendicular to it indicate antiparallel β-sheets. The Ramachandran plot scatters every residue's (φ, ψ) pair against the sterically allowed regions. The PAE heatmap renders the predicted-aligned-error matrix.

  · Six rendered views show the 3D structure from the faces of a cube — i.e. along ±x, ±y, ±z. Rendering representation is drawn randomly per protein from cartoon (secondary-structure ribbons), sticks (backbone bonds), or molecular surface; coloring is either N→C rainbow (blue at the N-terminus through red at the C-terminus) or one color per chain.